Protein AF-A0A0G4NME8-F1 (afdb_monomer_lite)

Secondary structure (DSSP, 8-state):
-------------------GGGS---TTPPPPSS---SEEE-TTT--EEEPP--EEE-TTSS-EEEEEE-TTSS-EEEEEE---

Structure (mmCIF, N/CA/C/O backbone):
data_AF-A0A0G4NME8-F1
#
_entry.id   AF-A0A0G4NME8-F1
#
loop_
_atom_site.group_PDB
_atom_site.id
_atom_site.type_symbol
_atom_site.label_atom_id
_atom_site.label_alt_id
_atom_site.label_comp_id
_atom_site.label_asym_id
_atom_site.label_entity_id
_atom_site.label_seq_id
_atom_site.pdbx_PDB_ins_code
_atom_site.Cartn_x
_atom_site.Cartn_y
_atom_site.Cartn_z
_atom_site.occupancy
_atom_site.B_iso_or_equiv
_atom_site.auth_seq_id
_atom_site.auth_comp_id
_atom_site.auth_asym_id
_atom_site.auth_atom_id
_atom_site.pdbx_PDB_model_num
ATOM 1 N N . MET A 1 1 ? 47.081 44.333 -28.794 1.00 38.12 1 MET A N 1
ATOM 2 C CA . MET A 1 1 ? 45.749 44.970 -28.744 1.00 38.12 1 MET A CA 1
ATOM 3 C C . MET A 1 1 ? 44.792 43.963 -28.123 1.00 38.12 1 MET A C 1
ATOM 5 O O . MET A 1 1 ? 44.576 42.912 -28.707 1.00 38.12 1 MET A O 1
ATOM 9 N N . ARG A 1 2 ? 44.401 44.196 -26.865 1.00 44.38 2 ARG A N 1
ATOM 10 C CA . ARG A 1 2 ? 43.650 43.259 -26.017 1.00 44.38 2 ARG A CA 1
ATOM 11 C C . ARG A 1 2 ? 42.165 43.358 -26.365 1.00 44.38 2 ARG A C 1
ATOM 13 O O . ARG A 1 2 ? 41.580 44.415 -26.153 1.00 44.38 2 ARG A O 1
ATOM 20 N N . LEU A 1 3 ? 41.592 42.289 -26.915 1.00 49.41 3 LEU A N 1
ATOM 21 C CA . LEU A 1 3 ? 40.152 42.193 -27.131 1.00 49.41 3 LEU A CA 1
ATOM 22 C C . LEU A 1 3 ? 39.486 41.819 -25.798 1.00 49.41 3 LEU A C 1
ATOM 24 O O . LEU A 1 3 ? 39.842 40.838 -25.151 1.00 49.41 3 LEU A O 1
ATOM 28 N N . THR A 1 4 ? 38.580 42.690 -25.387 1.00 57.78 4 THR A N 1
ATOM 29 C CA . THR A 1 4 ? 37.740 42.690 -24.189 1.00 57.78 4 THR A CA 1
ATOM 30 C C . THR A 1 4 ? 36.949 41.398 -23.988 1.00 57.78 4 THR A C 1
ATOM 32 O O . THR A 1 4 ? 36.292 40.941 -24.920 1.00 57.78 4 THR A O 1
ATOM 35 N N . LEU A 1 5 ? 36.885 40.894 -22.752 1.00 49.03 5 LEU A N 1
ATOM 36 C CA . LEU A 1 5 ? 35.793 40.016 -22.326 1.00 49.03 5 LEU A CA 1
ATOM 37 C C . LEU A 1 5 ? 35.298 40.419 -20.934 1.00 49.03 5 LEU A C 1
ATOM 39 O O . LEU A 1 5 ? 35.591 39.797 -19.916 1.00 49.03 5 LEU A O 1
ATOM 43 N N . SER A 1 6 ? 34.551 41.520 -20.914 1.00 56.53 6 SER A N 1
ATOM 44 C CA . SER A 1 6 ? 33.660 41.880 -19.818 1.00 56.53 6 SER A CA 1
ATOM 45 C C . SER A 1 6 ? 32.505 40.882 -19.782 1.00 56.53 6 SER A C 1
ATOM 47 O O . SER A 1 6 ? 31.511 41.096 -20.464 1.00 56.53 6 SER A O 1
ATOM 49 N N . PHE A 1 7 ? 32.631 39.797 -19.017 1.00 53.97 7 PHE A N 1
ATOM 50 C CA . PHE A 1 7 ? 31.480 39.024 -18.539 1.00 53.97 7 PHE A CA 1
ATOM 51 C C . PHE A 1 7 ? 31.906 38.070 -17.413 1.00 53.97 7 PHE A C 1
ATOM 53 O O . PHE A 1 7 ? 31.963 36.855 -17.585 1.00 53.97 7 PHE A O 1
ATOM 60 N N . LEU A 1 8 ? 32.227 38.613 -16.234 1.00 52.31 8 LEU A N 1
ATOM 61 C CA . LEU A 1 8 ? 32.181 37.815 -15.005 1.00 52.31 8 LEU A CA 1
ATOM 62 C C . LEU A 1 8 ? 30.702 37.584 -14.684 1.00 52.31 8 LEU A C 1
ATOM 64 O O . LEU A 1 8 ? 30.071 38.324 -13.932 1.00 52.31 8 LEU A O 1
ATOM 68 N N . LEU A 1 9 ? 30.139 36.602 -15.382 1.00 53.88 9 LEU A N 1
ATOM 69 C CA . LEU A 1 9 ? 28.789 36.115 -15.199 1.00 53.88 9 LEU A CA 1
ATOM 70 C C . LEU A 1 9 ? 28.683 35.548 -13.783 1.00 53.88 9 LEU A C 1
ATOM 72 O O . LEU A 1 9 ? 29.283 34.525 -13.460 1.00 53.88 9 LEU A O 1
ATOM 76 N N . ASN A 1 10 ? 27.915 36.239 -12.945 1.00 58.06 10 ASN A N 1
ATOM 77 C CA . ASN A 1 10 ? 27.400 35.704 -11.695 1.00 58.06 10 ASN A CA 1
ATOM 78 C C . ASN A 1 10 ? 26.513 34.494 -12.025 1.00 58.06 10 ASN A C 1
ATOM 80 O O . ASN A 1 10 ? 25.336 34.662 -12.335 1.00 58.06 10 ASN A O 1
ATOM 84 N N . VAL A 1 11 ? 27.071 33.283 -11.987 1.00 59.69 11 VAL A N 1
ATOM 85 C CA . VAL A 1 11 ? 26.274 32.053 -11.980 1.00 59.69 11 VAL A CA 1
ATOM 86 C C . VAL A 1 11 ? 26.182 31.575 -10.539 1.00 59.69 11 VAL A C 1
ATOM 88 O O . VAL A 1 11 ? 27.004 30.800 -10.055 1.00 59.69 11 VAL A O 1
ATOM 91 N N . SER A 1 12 ? 25.162 32.061 -9.841 1.00 59.88 12 SER A N 1
ATOM 92 C CA . SER A 1 12 ? 24.678 31.436 -8.616 1.00 59.88 12 SER A CA 1
ATOM 93 C C . SER A 1 12 ? 24.068 30.082 -8.993 1.00 59.88 12 SER A C 1
ATOM 95 O O . SER A 1 12 ? 22.928 30.017 -9.443 1.00 59.88 12 SER A O 1
ATOM 97 N N . LEU A 1 13 ? 24.827 28.995 -8.850 1.00 61.59 13 LEU A N 1
ATOM 98 C CA . LEU A 1 13 ? 24.283 27.638 -8.901 1.00 61.59 13 LEU A CA 1
ATOM 99 C C . LEU A 1 13 ? 23.638 27.325 -7.545 1.00 61.59 13 LEU A C 1
ATOM 101 O O . LEU A 1 13 ? 24.298 26.844 -6.629 1.00 61.59 13 LEU A O 1
ATOM 105 N N . SER A 1 14 ? 22.347 27.598 -7.400 1.00 60.19 14 SER A N 1
ATOM 106 C CA . SER A 1 14 ? 21.496 26.870 -6.451 1.00 60.19 14 SER A CA 1
ATOM 107 C C . SER A 1 14 ? 20.444 26.145 -7.306 1.00 60.19 14 SER A C 1
ATOM 109 O O . SER A 1 14 ? 19.982 26.701 -8.297 1.00 60.19 14 SER A O 1
ATOM 111 N N . LEU A 1 15 ? 20.205 24.834 -7.180 1.00 52.88 15 LEU A N 1
ATOM 112 C CA . LEU A 1 15 ? 19.305 24.131 -6.244 1.00 52.88 15 LEU A CA 1
ATOM 113 C C . LEU A 1 15 ? 19.150 22.696 -6.823 1.00 52.88 15 LEU A C 1
ATOM 115 O O . LEU A 1 15 ? 19.148 22.555 -8.039 1.00 52.88 15 LEU A O 1
ATOM 119 N N . ALA A 1 16 ? 18.975 21.578 -6.122 1.00 59.72 16 ALA A N 1
ATOM 120 C CA . ALA A 1 16 ? 18.849 21.249 -4.712 1.00 59.72 16 ALA A CA 1
ATOM 121 C C . ALA A 1 16 ? 19.381 19.808 -4.556 1.00 59.72 16 ALA A C 1
ATOM 123 O O . ALA A 1 16 ? 18.881 18.887 -5.202 1.00 59.72 16 ALA A O 1
ATOM 124 N N . GLN A 1 17 ? 20.411 19.597 -3.737 1.00 69.00 17 GLN A N 1
ATOM 125 C CA . GLN A 1 17 ? 20.871 18.246 -3.419 1.00 69.00 17 GLN A CA 1
ATOM 126 C C . GLN A 1 17 ? 19.885 17.628 -2.420 1.00 69.00 17 GLN A C 1
ATOM 128 O O . GLN A 1 17 ? 19.673 18.202 -1.354 1.00 69.00 17 GLN A O 1
ATOM 133 N N . LEU A 1 18 ? 19.277 16.486 -2.768 1.00 72.38 18 LEU A N 1
ATOM 134 C CA . LEU A 1 18 ? 18.406 15.725 -1.867 1.00 72.38 18 LEU A CA 1
ATOM 135 C C . LEU A 1 18 ? 19.247 15.279 -0.658 1.00 72.38 18 LEU A C 1
ATOM 137 O O . LEU A 1 18 ? 20.182 14.490 -0.804 1.00 72.38 18 LEU A O 1
ATOM 141 N N . THR A 1 19 ? 18.967 15.818 0.524 1.00 76.75 19 THR A N 1
ATOM 142 C CA . THR A 1 19 ? 19.608 15.414 1.781 1.00 76.75 19 THR A CA 1
ATOM 143 C C . THR A 1 19 ? 18.659 14.536 2.597 1.00 76.75 19 THR A C 1
ATOM 145 O O . THR A 1 19 ? 17.513 14.312 2.221 1.00 76.75 19 THR A O 1
ATOM 148 N N . THR A 1 20 ? 19.095 14.013 3.742 1.00 63.25 20 THR A N 1
ATOM 149 C CA . THR A 1 20 ? 18.208 13.250 4.643 1.00 63.25 20 THR A CA 1
ATOM 150 C C . THR A 1 20 ? 17.021 14.072 5.157 1.00 63.25 20 THR A C 1
ATOM 152 O O . THR A 1 20 ? 15.988 13.502 5.483 1.00 63.25 20 THR A O 1
ATOM 155 N N . SER A 1 21 ? 17.125 15.403 5.170 1.00 67.56 21 SER A N 1
ATOM 156 C CA . SER A 1 21 ? 16.006 16.325 5.405 1.00 67.56 21 SER A CA 1
ATOM 157 C C . SER A 1 21 ? 15.115 16.557 4.174 1.00 67.56 21 SER A C 1
ATOM 159 O O . SER A 1 21 ? 14.142 17.295 4.264 1.00 67.56 21 SER A O 1
ATOM 161 N N . SER A 1 22 ? 15.447 15.972 3.022 1.00 78.00 22 SER A N 1
ATOM 162 C CA . SER A 1 22 ? 14.668 16.031 1.777 1.00 78.00 22 SER A CA 1
ATOM 163 C C . SER A 1 22 ? 13.792 14.793 1.550 1.00 78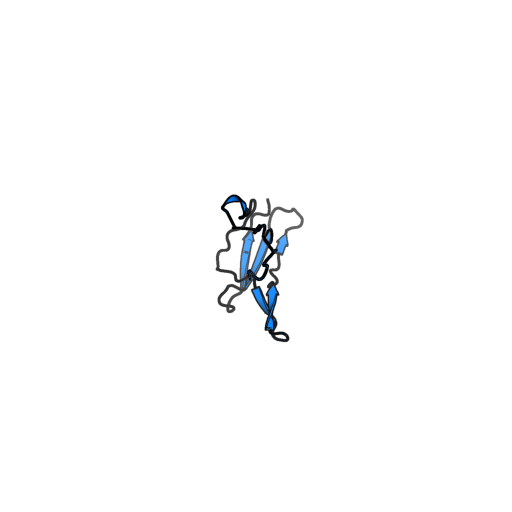.00 22 SER A C 1
ATOM 165 O O . SER A 1 22 ? 13.112 14.715 0.531 1.00 78.00 22 SER A O 1
ATOM 167 N N . LEU A 1 23 ? 13.815 13.826 2.471 1.00 69.81 23 LEU A N 1
ATOM 168 C CA . LEU A 1 23 ? 12.939 12.656 2.474 1.00 69.81 23 LEU A CA 1
ATOM 169 C C . LEU A 1 23 ? 11.925 12.791 3.612 1.00 69.81 23 LEU A C 1
ATOM 171 O O . LEU A 1 23 ? 12.303 13.020 4.762 1.00 69.81 23 LEU A O 1
ATOM 175 N N . GLU A 1 24 ? 10.642 12.636 3.295 1.00 67.50 24 GLU A N 1
ATOM 176 C CA . GLU A 1 24 ? 9.579 12.607 4.298 1.00 67.50 24 GLU A CA 1
ATOM 177 C C . GLU A 1 24 ? 9.507 11.252 5.006 1.00 67.50 24 GLU A C 1
ATOM 179 O O . GLU A 1 24 ? 9.705 10.191 4.412 1.00 67.50 24 GLU A O 1
ATOM 184 N N . LYS A 1 25 ? 9.186 11.295 6.302 1.00 66.69 25 LYS A N 1
ATOM 185 C CA . LYS A 1 25 ? 8.774 10.116 7.065 1.00 66.69 25 LYS A CA 1
ATOM 186 C C . LYS A 1 25 ? 7.260 9.992 7.016 1.00 66.69 25 LYS A C 1
ATOM 188 O O . LYS A 1 25 ? 6.554 10.943 7.336 1.00 66.69 25 LYS A O 1
ATOM 193 N N . HIS A 1 26 ? 6.779 8.793 6.726 1.00 71.38 26 HIS A N 1
ATOM 194 C CA . HIS A 1 26 ? 5.354 8.491 6.726 1.00 71.38 26 HIS A CA 1
ATOM 195 C C . HIS A 1 26 ? 4.934 7.932 8.089 1.00 71.38 26 HIS A C 1
ATOM 197 O O . HIS A 1 26 ? 5.092 6.739 8.364 1.00 71.38 26 HIS A O 1
ATOM 203 N N . VAL A 1 27 ? 4.425 8.821 8.945 1.00 74.62 27 VAL A N 1
ATOM 204 C CA . VAL A 1 27 ? 3.569 8.435 10.077 1.00 74.62 27 VAL A CA 1
ATOM 205 C C . VAL A 1 27 ? 2.283 7.833 9.492 1.00 74.62 27 VAL A C 1
ATOM 207 O O . VAL A 1 27 ? 1.873 8.232 8.403 1.00 74.62 27 VAL A O 1
ATOM 210 N N . ASP A 1 28 ? 1.714 6.825 10.152 1.00 74.12 28 ASP A N 1
ATOM 211 C CA . ASP A 1 28 ? 0.488 6.132 9.713 1.00 74.12 28 ASP A CA 1
ATOM 212 C C . ASP A 1 28 ? 0.621 5.381 8.373 1.00 74.12 28 ASP A C 1
ATOM 214 O O . ASP A 1 28 ? -0.320 5.262 7.587 1.00 74.12 28 ASP A O 1
ATOM 218 N N . SER A 1 29 ? 1.817 4.844 8.098 1.00 82.69 29 SER A N 1
ATOM 219 C CA . SER A 1 29 ? 2.045 3.960 6.951 1.00 82.69 29 SER A CA 1
ATOM 220 C C . SER A 1 29 ? 1.653 2.512 7.252 1.00 82.69 29 SER A C 1
ATOM 222 O O . SER A 1 29 ? 1.916 1.973 8.327 1.00 82.69 29 SER A O 1
ATOM 224 N N . ALA A 1 30 ? 1.048 1.856 6.262 1.00 85.62 30 ALA A N 1
ATOM 225 C CA . ALA A 1 30 ? 0.710 0.442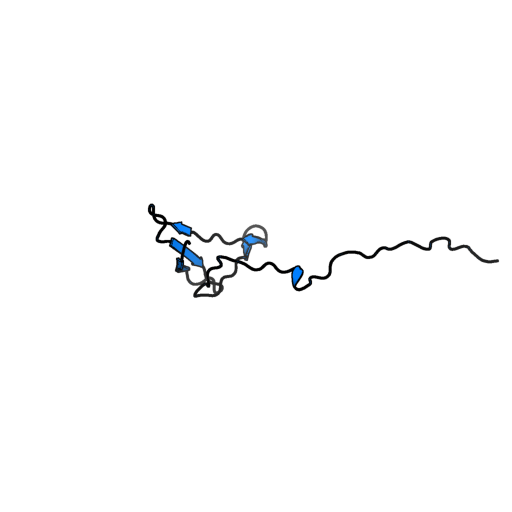 6.322 1.00 85.62 30 ALA A CA 1
ATOM 226 C C . ALA A 1 30 ? 1.737 -0.393 5.551 1.00 85.62 30 ALA A C 1
ATOM 228 O O . ALA A 1 30 ? 2.000 -0.150 4.372 1.00 85.62 30 ALA A O 1
ATOM 229 N N . THR A 1 31 ? 2.292 -1.416 6.199 1.00 90.38 31 THR A N 1
ATOM 230 C CA . THR A 1 31 ? 3.117 -2.416 5.514 1.00 90.38 31 THR A CA 1
ATOM 231 C C . THR A 1 31 ? 2.226 -3.324 4.681 1.00 90.38 31 THR A C 1
ATOM 233 O O . THR A 1 31 ? 1.323 -3.964 5.217 1.00 90.38 31 THR A O 1
ATOM 236 N N . LEU A 1 32 ? 2.485 -3.400 3.378 1.00 92.88 32 LEU A N 1
ATOM 237 C CA . LEU A 1 32 ? 1.787 -4.318 2.484 1.00 92.88 32 LEU A CA 1
ATOM 238 C C . LEU A 1 32 ? 2.417 -5.713 2.552 1.00 92.88 32 LEU A C 1
ATOM 240 O O . LEU A 1 32 ? 3.639 -5.846 2.576 1.00 92.88 32 LEU A O 1
ATOM 244 N N . ALA A 1 33 ? 1.577 -6.748 2.572 1.00 94.62 33 ALA A N 1
ATOM 245 C CA . ALA A 1 33 ? 1.999 -8.147 2.570 1.00 94.62 33 ALA A CA 1
ATOM 246 C C . ALA A 1 33 ? 2.707 -8.552 1.265 1.00 94.62 33 ALA A C 1
ATOM 248 O O . ALA A 1 33 ? 3.568 -9.428 1.280 1.00 94.62 33 ALA A O 1
ATOM 249 N N . HIS A 1 34 ? 2.372 -7.892 0.153 1.00 95.81 34 HIS A N 1
ATOM 250 C CA . HIS A 1 34 ? 2.963 -8.126 -1.159 1.00 95.81 34 HIS A CA 1
ATOM 251 C C . HIS A 1 34 ? 3.493 -6.821 -1.748 1.00 95.81 34 HIS A C 1
ATOM 253 O O . HIS A 1 34 ? 2.987 -5.731 -1.469 1.00 95.81 34 HIS A O 1
ATOM 259 N N . SER A 1 35 ? 4.533 -6.934 -2.578 1.00 94.75 35 SER A N 1
ATOM 260 C CA . SER A 1 35 ? 5.095 -5.779 -3.274 1.00 94.75 35 SER A CA 1
ATOM 261 C C .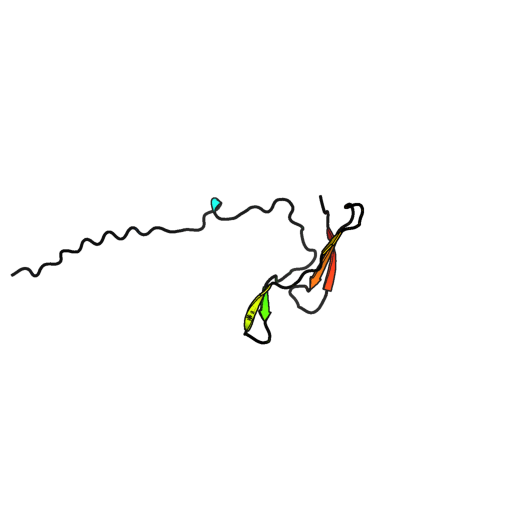 SER A 1 35 ? 4.040 -5.147 -4.176 1.00 94.75 35 SER A C 1
ATOM 263 O O . SER A 1 35 ? 3.296 -5.845 -4.862 1.00 94.75 35 SER A O 1
ATOM 265 N N . TYR A 1 36 ? 3.993 -3.821 -4.191 1.00 92.69 36 TYR A N 1
ATOM 266 C CA . TYR A 1 36 ? 3.041 -3.044 -4.968 1.00 92.69 36 TYR A CA 1
ATOM 267 C C . TYR A 1 36 ? 3.794 -2.033 -5.824 1.00 92.69 36 TYR A C 1
ATOM 269 O O . TYR A 1 36 ? 4.662 -1.312 -5.329 1.00 92.69 36 TYR A O 1
ATOM 277 N N . ASN A 1 37 ? 3.442 -1.964 -7.108 1.00 92.00 37 ASN A N 1
ATOM 278 C CA . ASN A 1 37 ? 3.918 -0.912 -7.994 1.00 92.00 37 ASN A CA 1
ATOM 279 C C . ASN A 1 37 ? 2.824 0.161 -8.146 1.00 92.00 37 ASN A C 1
ATOM 281 O O . ASN A 1 37 ? 1.829 -0.095 -8.832 1.00 92.00 37 ASN A O 1
ATOM 285 N N . PRO A 1 38 ? 2.990 1.362 -7.562 1.00 90.06 38 PRO A N 1
ATOM 286 C CA . PRO A 1 38 ? 1.976 2.410 -7.622 1.00 90.06 38 PRO A CA 1
ATOM 287 C C . PRO A 1 38 ? 1.792 3.008 -9.014 1.00 90.06 38 PRO A C 1
ATOM 289 O O . PRO A 1 38 ? 0.790 3.680 -9.247 1.00 90.06 38 PRO A O 1
ATOM 292 N N . VAL A 1 39 ? 2.720 2.762 -9.942 1.00 91.75 39 VAL A N 1
ATOM 293 C CA . VAL A 1 39 ? 2.716 3.342 -11.284 1.00 91.75 39 VAL A CA 1
ATOM 294 C C . VAL A 1 39 ? 2.579 2.237 -12.335 1.00 91.75 39 VAL A C 1
ATOM 296 O O . VAL A 1 39 ? 3.197 1.177 -12.257 1.00 91.75 39 VAL A O 1
ATOM 299 N N . LYS A 1 40 ? 1.746 2.474 -13.345 1.00 88.69 40 LYS A N 1
ATOM 300 C CA . LYS A 1 40 ? 1.637 1.659 -14.558 1.00 88.69 40 LYS A CA 1
ATOM 301 C C . LYS A 1 40 ? 1.458 2.578 -15.753 1.00 88.69 40 LYS A C 1
ATOM 303 O O . LYS A 1 40 ? 0.735 3.564 -15.656 1.00 88.69 40 LYS A O 1
ATOM 308 N N . GLU A 1 41 ? 2.074 2.261 -16.880 1.00 90.38 41 GLU A N 1
ATOM 309 C CA . GLU A 1 41 ? 1.815 3.007 -18.110 1.00 90.38 41 GLU A CA 1
ATOM 310 C C . GLU A 1 41 ? 0.364 2.808 -18.585 1.00 90.38 41 GLU A C 1
ATOM 312 O O . GLU A 1 41 ? -0.174 1.697 -18.537 1.00 90.38 41 GLU A O 1
ATOM 317 N N . ALA A 1 42 ? -0.298 3.876 -19.038 1.00 88.50 42 ALA A N 1
ATOM 318 C CA . ALA A 1 42 ? -1.617 3.740 -19.654 1.00 88.50 42 ALA A CA 1
ATOM 319 C C . ALA A 1 42 ? -1.501 3.079 -21.023 1.00 88.50 42 ALA A C 1
ATOM 321 O O . ALA A 1 42 ? -0.719 3.507 -21.868 1.00 88.50 42 ALA A O 1
ATOM 322 N N . TYR A 1 43 ? -2.370 2.102 -21.280 1.00 88.00 43 TYR A N 1
ATOM 323 C CA . TYR A 1 43 ? -2.340 1.327 -22.521 1.00 88.00 43 TYR A CA 1
ATOM 324 C C . TYR A 1 43 ? -2.595 2.164 -23.787 1.00 88.00 43 TYR A C 1
ATOM 326 O O . TYR A 1 43 ? -2.258 1.720 -24.879 1.00 88.00 43 TYR A O 1
ATOM 334 N N . TRP A 1 44 ? -3.203 3.352 -23.663 1.00 87.38 44 TRP A N 1
ATOM 335 C CA . TRP A 1 44 ? -3.557 4.205 -24.804 1.00 87.38 44 TRP A CA 1
ATOM 336 C C . TRP A 1 44 ? -2.582 5.369 -25.051 1.00 87.38 44 TRP A C 1
ATOM 338 O O . TRP A 1 44 ? -2.573 5.916 -26.149 1.00 87.38 44 TRP A O 1
ATOM 348 N N . THR A 1 45 ? -1.784 5.776 -24.057 1.00 93.44 45 THR A N 1
ATOM 349 C CA . THR A 1 45 ? -0.827 6.898 -24.175 1.00 93.44 45 THR A CA 1
ATOM 350 C C . THR A 1 45 ? 0.624 6.511 -23.919 1.00 93.44 45 THR A C 1
ATOM 352 O O . THR A 1 45 ? 1.509 7.252 -24.333 1.00 93.44 45 THR A O 1
ATOM 355 N N . GLY A 1 46 ? 0.889 5.417 -23.199 1.00 92.12 46 GLY A N 1
ATOM 356 C CA . GLY A 1 46 ? 2.230 5.057 -22.726 1.00 92.12 46 GLY A CA 1
ATOM 357 C C . GLY A 1 46 ? 2.765 5.944 -21.593 1.00 92.12 46 GLY A C 1
ATOM 358 O O . GLY A 1 46 ? 3.873 5.731 -21.121 1.00 92.12 46 GLY A O 1
ATOM 359 N N . TYR A 1 47 ? 2.005 6.938 -21.122 1.00 93.56 47 TYR A N 1
ATOM 360 C CA . TYR A 1 47 ? 2.433 7.775 -19.997 1.00 93.56 47 TYR A CA 1
ATOM 361 C C . TYR A 1 47 ? 2.247 7.055 -18.657 1.00 93.56 47 TYR A C 1
ATOM 363 O O . TYR A 1 47 ? 1.366 6.203 -18.551 1.00 93.56 47 TYR A O 1
ATOM 371 N N . PRO A 1 48 ? 3.031 7.385 -17.616 1.0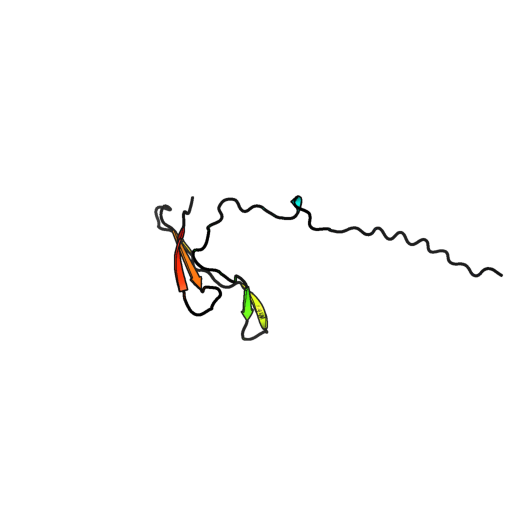0 94.69 48 PRO A N 1
ATOM 372 C CA . PRO A 1 48 ? 2.852 6.817 -16.283 1.00 94.69 48 PRO A CA 1
ATOM 373 C C . PRO A 1 48 ? 1.517 7.253 -15.660 1.00 94.69 48 PRO A C 1
ATOM 375 O O . PRO A 1 48 ? 1.199 8.440 -15.602 1.00 94.69 48 PRO A O 1
ATOM 378 N N . HIS A 1 49 ? 0.751 6.292 -15.145 1.00 91.81 49 HIS A N 1
ATOM 379 C CA . HIS A 1 49 ? -0.492 6.505 -14.405 1.00 91.81 49 HIS A CA 1
ATOM 380 C C . HIS A 1 49 ? -0.463 5.793 -13.053 1.00 91.81 49 HIS A C 1
ATOM 382 O O . HIS A 1 49 ? 0.070 4.693 -12.918 1.00 91.81 49 HIS A O 1
ATOM 388 N N . HIS A 1 50 ? -1.083 6.404 -12.042 1.00 90.94 50 HIS A N 1
ATOM 389 C CA . HIS A 1 50 ? -1.241 5.766 -10.739 1.00 90.94 50 HIS A CA 1
ATOM 390 C C . HIS A 1 50 ? -2.257 4.625 -10.808 1.00 90.94 50 HIS A C 1
ATOM 392 O O . HIS A 1 50 ? -3.354 4.783 -11.357 1.00 90.94 50 HIS A O 1
ATOM 398 N N . ARG A 1 51 ? -1.915 3.478 -10.217 1.00 87.62 51 ARG A N 1
ATOM 399 C CA . ARG A 1 51 ? -2.869 2.380 -10.053 1.00 87.62 51 ARG A CA 1
ATOM 400 C C . ARG A 1 51 ? -3.914 2.757 -9.007 1.00 87.62 51 ARG A C 1
ATOM 402 O O . ARG A 1 51 ? -3.614 3.384 -7.994 1.00 87.62 51 ARG A O 1
ATOM 409 N N . ARG A 1 52 ? -5.163 2.367 -9.263 1.00 86.00 52 ARG A N 1
ATOM 410 C CA . ARG A 1 52 ? -6.254 2.529 -8.298 1.00 86.00 52 ARG A CA 1
ATOM 411 C C . ARG A 1 52 ? -6.197 1.390 -7.285 1.00 86.00 52 ARG A C 1
ATOM 413 O O . ARG A 1 52 ? -6.225 0.230 -7.681 1.00 86.00 52 ARG A O 1
ATOM 420 N N . THR A 1 53 ? -6.184 1.732 -6.003 1.00 89.50 53 THR A N 1
ATOM 421 C CA . THR A 1 53 ? -6.257 0.786 -4.882 1.00 89.50 53 THR A CA 1
ATOM 422 C C . THR A 1 53 ? -7.542 1.049 -4.098 1.00 89.50 53 THR A C 1
ATOM 424 O O . THR A 1 53 ? -7.612 2.052 -3.382 1.00 89.50 53 THR A O 1
ATOM 427 N N . PRO A 1 54 ? -8.600 0.232 -4.262 1.00 92.12 54 PRO A N 1
ATOM 428 C CA . PRO A 1 54 ? -9.819 0.397 -3.483 1.00 92.12 54 PRO A CA 1
ATOM 429 C C . PRO A 1 54 ? -9.534 0.289 -1.984 1.00 92.12 54 PRO A C 1
ATOM 431 O O . PRO A 1 54 ? -8.837 -0.623 -1.541 1.00 92.12 54 PRO A O 1
ATOM 434 N N . PHE A 1 55 ? -10.112 1.201 -1.212 1.00 93.94 55 PHE A N 1
ATOM 435 C CA . PHE A 1 55 ? -10.078 1.198 0.244 1.00 93.94 55 PHE A CA 1
ATOM 436 C C . PHE A 1 55 ? -11.513 1.189 0.768 1.00 93.94 55 PHE A C 1
ATOM 438 O O . PHE A 1 55 ? -12.368 1.907 0.246 1.00 93.94 55 PHE A O 1
ATOM 445 N N . ALA A 1 56 ? -11.772 0.378 1.787 1.00 96.19 56 ALA A N 1
ATOM 446 C CA . ALA A 1 56 ? -13.056 0.311 2.465 1.00 96.19 56 ALA A CA 1
ATOM 447 C C . ALA A 1 56 ? -12.856 0.470 3.972 1.00 96.19 56 ALA A C 1
ATOM 449 O O . ALA A 1 56 ? -11.941 -0.124 4.535 1.00 96.19 56 ALA A O 1
ATOM 450 N N . LEU A 1 57 ? -13.744 1.234 4.608 1.00 96.94 57 LEU A N 1
ATOM 451 C CA . LEU A 1 57 ? -13.812 1.434 6.053 1.00 96.94 57 LEU A CA 1
ATOM 452 C C . LEU A 1 57 ? -15.229 1.095 6.518 1.00 96.94 57 LEU A C 1
ATOM 454 O O . LEU A 1 57 ? -16.207 1.485 5.875 1.00 96.94 57 LEU A O 1
ATOM 458 N N . SER A 1 58 ? -15.347 0.357 7.616 1.00 96.44 58 SER A N 1
ATOM 459 C CA . SER A 1 58 ? -16.635 0.032 8.223 1.00 96.44 58 SER A CA 1
ATOM 460 C C . SER A 1 58 ? -17.359 1.293 8.727 1.00 96.44 58 SER A C 1
ATOM 462 O O . SER A 1 58 ? -16.704 2.271 9.093 1.00 96.44 58 SER A O 1
ATOM 464 N N . PRO A 1 59 ? -18.708 1.294 8.815 1.00 97.25 59 PRO A N 1
ATOM 465 C CA . PRO A 1 59 ? -19.462 2.451 9.314 1.00 97.25 59 PRO A CA 1
ATOM 466 C C . PRO A 1 59 ? -19.081 2.902 10.731 1.00 97.25 59 PRO A C 1
ATOM 468 O O . PRO A 1 59 ? -19.274 4.063 11.076 1.00 97.25 59 PRO A O 1
ATOM 471 N N . ASP A 1 60 ? -18.551 1.993 11.553 1.00 96.00 60 ASP A N 1
ATOM 472 C CA . ASP A 1 60 ? -18.075 2.279 12.909 1.00 96.00 60 ASP A CA 1
ATOM 473 C C . ASP A 1 60 ? -16.602 2.727 12.970 1.00 96.00 60 ASP A C 1
ATOM 475 O O . ASP A 1 60 ? -16.100 3.015 14.055 1.00 96.00 60 ASP A O 1
ATOM 479 N N . GLY A 1 61 ? -15.908 2.781 11.827 1.00 94.31 61 GLY A N 1
ATOM 480 C CA . GLY A 1 61 ? -14.528 3.248 11.703 1.00 94.31 61 GLY A CA 1
ATOM 481 C C . GLY A 1 61 ? -13.456 2.291 12.230 1.00 94.31 61 GLY A C 1
ATOM 482 O O . GLY A 1 61 ? -12.287 2.662 12.255 1.00 94.31 61 GLY A O 1
ATOM 483 N N . LYS A 1 62 ? -13.812 1.077 12.666 1.00 94.44 62 LYS A N 1
ATOM 484 C CA . LYS A 1 62 ? -12.878 0.169 13.361 1.00 94.44 62 LYS A CA 1
ATOM 485 C C . LYS A 1 62 ? -12.204 -0.854 12.463 1.00 94.44 62 LYS A C 1
ATOM 487 O O . LYS A 1 62 ? -11.242 -1.495 12.876 1.00 94.44 62 LYS A O 1
ATOM 492 N N . THR A 1 63 ? -12.729 -1.079 11.266 1.00 95.06 63 THR A N 1
ATOM 493 C CA . THR A 1 63 ? -12.236 -2.121 10.370 1.00 95.06 63 THR A CA 1
ATOM 494 C C . THR A 1 63 ? -12.041 -1.541 8.987 1.00 95.06 63 THR A C 1
ATOM 496 O O . THR A 1 63 ? -12.980 -1.015 8.393 1.00 95.06 63 THR A O 1
ATOM 499 N N . ALA A 1 64 ? -10.825 -1.665 8.466 1.00 96.31 64 ALA A N 1
ATOM 500 C CA . ALA A 1 64 ? -10.496 -1.214 7.130 1.00 96.31 64 ALA A CA 1
ATOM 501 C C . ALA A 1 64 ? -9.802 -2.297 6.313 1.00 96.31 64 ALA A C 1
ATOM 503 O O . ALA A 1 64 ? -9.072 -3.131 6.849 1.00 96.31 64 ALA A O 1
ATOM 504 N N . TYR A 1 65 ? -10.023 -2.250 5.002 1.00 96.69 65 TYR A N 1
ATOM 505 C CA . TYR A 1 65 ? -9.404 -3.140 4.030 1.00 96.69 65 TYR A CA 1
ATOM 506 C C . TYR A 1 65 ? -8.898 -2.354 2.823 1.00 96.69 65 TYR A C 1
ATOM 508 O O . TYR A 1 65 ? -9.560 -1.433 2.344 1.00 96.69 65 TYR A O 1
ATOM 516 N N . LEU A 1 66 ? -7.734 -2.752 2.317 1.00 95.44 66 LEU A N 1
ATOM 517 C CA . LEU A 1 66 ? -7.118 -2.232 1.104 1.00 95.44 66 LEU A CA 1
ATOM 518 C C . LEU A 1 66 ? -7.014 -3.384 0.123 1.00 95.44 66 LEU A C 1
ATOM 520 O O . LEU A 1 66 ? -6.443 -4.429 0.441 1.00 95.44 66 LEU A O 1
ATOM 524 N N . ALA A 1 67 ? -7.558 -3.173 -1.067 1.00 95.88 67 ALA A N 1
ATOM 525 C CA . ALA A 1 67 ? -7.365 -4.064 -2.191 1.00 95.88 67 ALA A CA 1
ATOM 526 C C . ALA A 1 67 ? -6.280 -3.495 -3.111 1.00 95.88 67 ALA A C 1
ATOM 528 O O . ALA A 1 67 ? -6.333 -2.322 -3.495 1.00 95.88 67 ALA A O 1
ATOM 529 N N . TYR A 1 68 ? -5.303 -4.317 -3.486 1.00 94.94 68 TYR A N 1
ATOM 530 C CA . TYR A 1 68 ? -4.250 -3.924 -4.419 1.00 94.94 68 TYR A CA 1
ATOM 531 C C . TYR A 1 68 ? -3.808 -5.098 -5.295 1.00 94.94 68 TYR A C 1
ATOM 533 O O . TYR A 1 68 ? -3.714 -6.234 -4.842 1.00 94.94 68 TYR A O 1
ATOM 541 N N . LEU A 1 69 ? -3.545 -4.801 -6.567 1.00 94.31 69 LEU A N 1
ATOM 542 C CA . LEU A 1 69 ? -2.883 -5.713 -7.498 1.00 94.31 69 LEU A CA 1
ATOM 543 C C . LEU A 1 69 ? -1.384 -5.673 -7.204 1.00 94.31 69 LEU A C 1
ATOM 545 O O . LEU A 1 69 ? -0.802 -4.584 -7.210 1.00 94.31 69 LEU A O 1
ATOM 549 N N . ASP A 1 70 ? -0.772 -6.823 -6.938 1.00 94.50 70 ASP A N 1
ATOM 550 C CA . ASP A 1 70 ? 0.659 -6.860 -6.639 1.00 94.50 70 ASP A CA 1
ATOM 551 C C . ASP A 1 70 ? 1.531 -6.483 -7.850 1.00 94.50 70 ASP A C 1
ATOM 553 O O . ASP A 1 70 ? 1.078 -6.323 -8.989 1.00 94.50 70 ASP A O 1
ATOM 557 N N . ALA A 1 71 ? 2.823 -6.315 -7.587 1.00 93.69 71 ALA A N 1
ATOM 558 C CA . ALA A 1 71 ? 3.813 -5.955 -8.589 1.00 93.69 71 ALA A CA 1
ATOM 559 C C . ALA A 1 71 ? 4.007 -7.024 -9.685 1.00 93.69 71 ALA A C 1
ATOM 561 O O . ALA A 1 71 ? 4.576 -6.691 -10.722 1.00 93.69 71 ALA A O 1
ATOM 562 N N . SER A 1 72 ? 3.544 -8.270 -9.493 1.00 94.44 72 SER A N 1
ATOM 563 C CA . SER A 1 72 ? 3.558 -9.298 -10.548 1.00 94.44 72 SER A CA 1
ATOM 564 C C . SER A 1 72 ? 2.457 -9.081 -11.586 1.00 94.44 72 SER A C 1
ATOM 566 O O . SER A 1 72 ? 2.529 -9.620 -12.685 1.00 94.44 72 SER A O 1
ATOM 568 N N . GLU A 1 73 ? 1.444 -8.282 -11.239 1.00 91.25 73 GLU A N 1
ATOM 569 C CA . GLU A 1 73 ? 0.237 -8.055 -12.031 1.00 91.25 73 GLU A CA 1
ATOM 570 C C . GLU A 1 73 ? -0.639 -9.297 -12.238 1.00 91.25 73 GLU A C 1
ATOM 572 O O . GLU A 1 73 ? -1.518 -9.282 -13.100 1.00 91.25 73 GLU A O 1
ATOM 577 N N . THR A 1 74 ? -0.429 -10.353 -11.448 1.00 95.31 74 THR A N 1
ATOM 578 C CA . THR A 1 74 ? -1.166 -11.618 -11.589 1.00 95.31 74 THR A CA 1
ATOM 579 C C . THR A 1 74 ? -2.178 -11.878 -10.481 1.00 95.31 74 THR A C 1
ATOM 581 O O . THR A 1 74 ? -3.087 -12.676 -10.702 1.00 95.31 74 THR A O 1
ATOM 584 N N . ASP A 1 75 ? -2.077 -11.186 -9.340 1.00 96.00 75 ASP A N 1
ATOM 585 C CA . ASP A 1 75 ? -2.956 -11.436 -8.196 1.00 96.00 75 ASP A CA 1
ATOM 586 C C . ASP A 1 75 ? -3.387 -10.164 -7.448 1.00 96.00 75 ASP A C 1
ATOM 588 O O . ASP A 1 75 ? -2.646 -9.179 -7.336 1.00 96.00 75 ASP A O 1
ATOM 592 N N . VAL A 1 76 ? -4.619 -10.190 -6.936 1.00 95.00 76 VAL A N 1
ATOM 593 C CA . VAL A 1 76 ? -5.213 -9.107 -6.147 1.00 95.00 76 VAL A CA 1
ATOM 594 C C . VAL A 1 76 ? -5.278 -9.526 -4.689 1.00 95.00 76 VAL A C 1
ATOM 596 O O . VAL A 1 76 ? -5.967 -10.473 -4.321 1.00 95.00 76 VAL A O 1
ATOM 599 N N . HIS A 1 77 ? -4.650 -8.727 -3.836 1.00 95.81 77 HIS A N 1
ATOM 600 C CA . HIS A 1 77 ? -4.617 -8.943 -2.398 1.00 95.81 77 HIS A CA 1
ATOM 601 C C . HIS A 1 77 ? -5.627 -8.043 -1.711 1.00 95.81 77 HIS A C 1
ATOM 603 O O . HIS A 1 77 ? -5.681 -6.845 -1.987 1.00 95.81 77 HIS A O 1
ATOM 609 N N .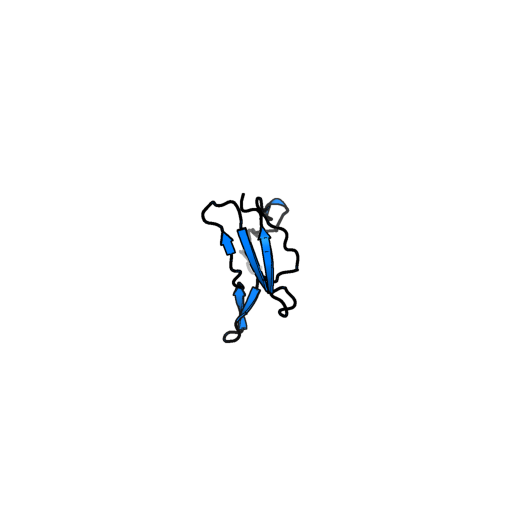 VAL A 1 78 ? -6.396 -8.608 -0.782 1.00 96.56 78 VAL A N 1
ATOM 610 C CA . VAL A 1 78 ? -7.248 -7.849 0.139 1.00 96.56 78 VAL A CA 1
ATOM 611 C C . VAL A 1 78 ? -6.633 -7.948 1.520 1.00 96.56 78 VAL A C 1
ATOM 613 O O . VAL A 1 78 ? -6.591 -9.020 2.120 1.00 96.56 78 VAL A O 1
ATOM 616 N N . GLN A 1 79 ? -6.141 -6.824 2.022 1.00 96.44 79 GLN A N 1
ATOM 617 C CA . GLN A 1 79 ? -5.409 -6.773 3.274 1.00 96.44 79 GLN A CA 1
ATOM 618 C C . GLN A 1 79 ? -6.177 -5.942 4.305 1.00 96.44 79 GLN A C 1
ATOM 620 O O . GLN A 1 79 ? -6.553 -4.813 3.987 1.00 96.44 79 GLN A O 1
ATOM 625 N N . PRO A 1 80 ? -6.393 -6.446 5.534 1.00 95.25 80 PRO A N 1
ATOM 626 C CA . PRO A 1 80 ? -6.859 -5.610 6.631 1.00 95.25 80 PRO A CA 1
ATOM 627 C C . PRO A 1 80 ? -5.779 -4.589 7.010 1.00 95.25 80 PRO A C 1
ATOM 629 O O . PRO A 1 80 ? -4.601 -4.933 7.118 1.00 95.25 80 PRO A O 1
ATOM 632 N N . ILE A 1 81 ? -6.175 -3.344 7.251 1.00 93.75 81 ILE A N 1
ATOM 633 C CA . ILE A 1 81 ? -5.293 -2.308 7.796 1.00 93.75 81 ILE A CA 1
ATOM 634 C C . ILE A 1 81 ? -5.902 -1.687 9.035 1.00 93.75 81 ILE A C 1
ATOM 636 O O . ILE A 1 81 ? -7.120 -1.631 9.193 1.00 93.75 81 ILE A O 1
ATOM 640 N N . ASN A 1 82 ? -5.016 -1.209 9.902 1.00 90.94 82 ASN A N 1
ATOM 641 C CA 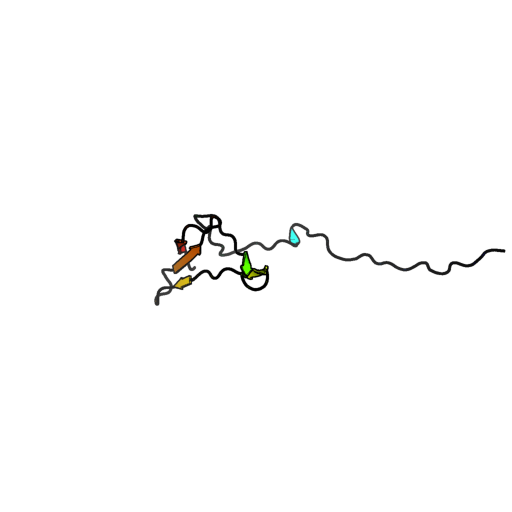. ASN A 1 82 ? -5.397 -0.369 11.017 1.00 90.94 82 ASN A CA 1
ATOM 642 C C . ASN A 1 82 ? -5.761 1.034 10.485 1.00 90.94 82 ASN A C 1
ATOM 644 O O . ASN A 1 82 ? -4.900 1.667 9.873 1.00 90.94 82 ASN A O 1
ATOM 648 N N . PRO A 1 83 ? -7.009 1.506 10.663 1.00 86.50 83 PRO A N 1
ATOM 649 C CA . PRO A 1 83 ? -7.430 2.832 10.213 1.00 86.50 83 PRO A CA 1
ATOM 650 C C . PRO A 1 83 ? -7.121 3.966 11.211 1.00 86.50 83 PRO A C 1
ATOM 652 O O . PRO A 1 83 ? -7.522 5.100 10.953 1.00 86.50 83 PRO A O 1
ATOM 655 N N . THR A 1 84 ? -6.469 3.666 12.341 1.00 81.25 84 THR A N 1
ATOM 656 C CA . THR A 1 84 ? -6.177 4.585 13.463 1.00 81.25 84 THR A CA 1
ATOM 657 C C . THR A 1 84 ? -4.727 4.531 13.899 1.00 81.25 84 THR A C 1
ATOM 659 O O . THR A 1 84 ? -4.226 5.586 14.328 1.00 81.25 84 THR A O 1
#

Foldseek 3Di:
DDDDDPDPDPDPDDDDDCDPVNDDDDDQDDDDPAAADQWDQDPVPRDIDGDDWDKDADPVRQWIWIWGQHPVNPDIDIDIDGSD

pLDDT: mean 82.23, std 16.1, range [38.12, 97.25]

Sequence (84 aa):
MRLTLSFLLNVSLSLAQLTTSSLEKHVDSATLAHSYNPVKEAYWTGYPHHRRTPFALSPDGKTAYLAYLDASETDVHVQPINPT

Organism: Verticillium longisporum (NCBI:txid100787)

Radius of gyration: 24.18 Å; chains: 1; bounding box: 65×57×42 Å